Protein AF-A0A7S3SXB7-F1 (afdb_monomer)

Secondary structure (DSSP, 8-state):
-----------HHHHTT-TTT---TT-SSSPPPTT-----EEEEE-TTSTTEEEEEEET--HHHHHHHHHHHTT-TTEEEEEEE-S-TTS-EEEEEEEE-TTS-HHHHHHHT-

Solvent-accessible surface area (backbone atoms only — not comparable to full-atom values): 7058 Å² total; per-residue (Å²): 135,85,87,80,84,90,72,78,78,74,50,71,55,69,75,68,55,57,80,82,67,72,70,64,98,81,68,86,89,65,85,76,59,97,82,68,76,80,78,44,68,47,79,44,75,40,90,90,42,80,57,25,38,36,37,41,32,49,80,37,53,69,70,59,44,49,51,48,31,57,44,36,64,69,39,86,59,43,75,43,54,48,58,46,63,90,43,94,90,50,57,31,31,42,39,39,34,26,24,40,97,90,47,56,42,70,56,53,53,63,73,50,107

Mean predicted aligned error: 11.96 Å

Organism: NCBI:txid141414

Radius of gyration: 19.02 Å; Cα contacts (8 Å, |Δi|>4): 149; chains: 1; bounding box: 68×28×35 Å

Foldseek 3Di:
DDDDDPDPPDDVCVVLVVQPQLDDPPDDDDRDPPPDDRPQWDKDADPVDPLKIKIKGAQADPVVLVLLQVLLVVDPQWPDWHKDDPDPVGRIMIIMTHGDPVDHSVVSSVVSD

Sequence (113 aa):
AGQLQMYNKVDATEMFGLDHRARCTGCLFHPLPEDFQIHRVHVYHDEKAPDAVVYSIWLEDHTLGNMLRMELLRNKDVLFAGYKVPHPYNHMIELRVQTLPKSSPEEAVRLAI

InterPro domains:
  IPR008193 DNA-directed RNA polymerase Rpb11, 13-16kDa subunit, conserved site [PS01154] (57-88)
  IPR009025 DNA-directed RNA polymerase, RBP11-like dimerisation domain [PF13656] (54-112)
  IPR022905 DNA-directed RNA polymerase subunit Rpo11-like [MF_00261] (45-113)
  IPR036603 RNA polymerase, RBP11-like subunit [G3DSA:3.30.1360.10] (30-113)
  IPR036603 RNA polymerase, RBP11-like subunit [SSF55257] (39-112)
  IPR037685 RNA polymerase RBP11 [cd06926] (39-113)

pLDDT: mean 79.75, std 19.83, range [41.38, 97.69]

Structure (mmCIF, N/CA/C/O backbone):
data_AF-A0A7S3SXB7-F1
#
_entry.id   AF-A0A7S3SXB7-F1
#
loop_
_atom_site.group_PDB
_atom_site.id
_atom_site.type_symbol
_atom_site.label_atom_id
_atom_site.label_alt_id
_atom_site.label_comp_id
_atom_site.label_asym_id
_atom_site.label_entity_id
_atom_site.label_seq_id
_atom_site.pdbx_PDB_ins_code
_atom_site.Cartn_x
_atom_site.Cartn_y
_atom_site.Cartn_z
_atom_site.occupancy
_atom_site.B_iso_or_equiv
_atom_site.auth_seq_id
_atom_site.auth_comp_id
_atom_site.auth_asym_id
_atom_site.auth_atom_id
_atom_site.pdbx_PDB_model_num
ATOM 1 N N . ALA A 1 1 ? 57.326 -9.776 -11.158 1.00 41.38 1 ALA A N 1
ATOM 2 C CA . ALA A 1 1 ? 56.544 -9.058 -10.134 1.00 41.38 1 ALA A CA 1
ATOM 3 C C . ALA A 1 1 ? 55.140 -8.867 -10.691 1.00 41.38 1 ALA A C 1
ATOM 5 O O . ALA A 1 1 ? 54.978 -8.114 -11.640 1.00 41.38 1 ALA A O 1
ATOM 6 N N . GLY A 1 2 ? 54.178 -9.672 -10.232 1.00 47.75 2 GLY A N 1
ATOM 7 C CA . GLY A 1 2 ? 52.806 -9.647 -10.742 1.00 47.75 2 GLY A CA 1
ATOM 8 C C . GLY A 1 2 ? 52.069 -8.427 -10.206 1.00 47.75 2 GLY A C 1
ATOM 9 O O . GLY A 1 2 ? 51.959 -8.269 -8.992 1.00 47.75 2 GLY A O 1
ATOM 10 N N . GLN A 1 3 ? 51.597 -7.563 -11.099 1.00 52.06 3 GLN A N 1
ATOM 11 C CA . GLN A 1 3 ? 50.789 -6.414 -10.718 1.00 52.06 3 GLN A CA 1
ATOM 12 C C . GLN A 1 3 ? 49.347 -6.881 -10.534 1.00 52.06 3 GLN A C 1
ATOM 14 O O . GLN A 1 3 ? 48.578 -7.018 -11.482 1.00 52.06 3 GLN A O 1
ATOM 19 N N . LEU A 1 4 ? 49.024 -7.204 -9.285 1.00 56.94 4 LEU A N 1
ATOM 20 C CA . LEU A 1 4 ? 47.656 -7.362 -8.825 1.00 56.94 4 LEU A CA 1
ATOM 21 C C . LEU A 1 4 ? 46.998 -5.976 -8.764 1.00 56.94 4 LEU A C 1
ATOM 23 O O . LEU A 1 4 ? 47.646 -5.018 -8.347 1.00 56.94 4 LEU A O 1
ATOM 27 N N . GLN A 1 5 ? 45.695 -5.960 -9.065 1.00 51.25 5 GLN A N 1
ATOM 28 C CA . GLN A 1 5 ? 44.672 -4.942 -8.758 1.00 51.25 5 GLN A CA 1
ATOM 29 C C . GLN A 1 5 ? 44.125 -4.208 -9.996 1.00 51.25 5 GLN A C 1
ATOM 31 O O . GLN A 1 5 ? 44.442 -3.060 -10.272 1.00 51.25 5 GLN A O 1
ATOM 36 N N . MET A 1 6 ? 43.233 -4.907 -10.705 1.00 50.84 6 MET A N 1
ATOM 37 C CA . MET A 1 6 ? 42.217 -4.347 -11.611 1.00 50.84 6 MET A CA 1
ATOM 38 C C . MET A 1 6 ? 40.825 -4.817 -11.154 1.00 50.84 6 MET A C 1
ATOM 40 O O . MET A 1 6 ? 40.020 -5.298 -11.940 1.00 50.84 6 MET A O 1
ATOM 44 N N . TYR A 1 7 ? 40.555 -4.749 -9.852 1.00 50.09 7 TYR A N 1
ATOM 45 C CA . TYR A 1 7 ? 39.185 -4.779 -9.348 1.00 50.09 7 TYR A CA 1
ATOM 46 C C . TYR A 1 7 ? 38.961 -3.444 -8.657 1.00 50.09 7 TYR A C 1
ATOM 48 O O . TYR A 1 7 ? 39.165 -3.306 -7.451 1.00 50.09 7 TYR A O 1
ATOM 56 N N . ASN A 1 8 ? 38.573 -2.442 -9.447 1.00 59.88 8 ASN A N 1
ATOM 57 C CA . ASN A 1 8 ? 37.822 -1.335 -8.880 1.00 59.88 8 ASN A CA 1
ATOM 58 C C . ASN A 1 8 ? 36.623 -1.977 -8.187 1.00 59.88 8 ASN A C 1
ATOM 60 O O . ASN A 1 8 ? 35.869 -2.723 -8.814 1.00 59.88 8 ASN A O 1
ATOM 64 N N . LYS A 1 9 ? 36.509 -1.768 -6.873 1.00 51.75 9 LYS A N 1
ATOM 65 C CA . LYS A 1 9 ? 35.278 -2.062 -6.148 1.00 51.75 9 LYS A CA 1
ATOM 66 C C . LYS A 1 9 ? 34.178 -1.318 -6.891 1.00 51.75 9 LYS A C 1
ATOM 68 O O . LYS A 1 9 ? 34.133 -0.097 -6.820 1.00 51.75 9 LYS A O 1
ATOM 73 N N . VAL A 1 10 ? 33.366 -2.055 -7.636 1.00 55.94 10 VAL A N 1
ATOM 74 C CA . VAL A 1 10 ? 32.128 -1.527 -8.198 1.00 55.94 10 VAL A CA 1
ATOM 75 C C . VAL A 1 10 ? 31.334 -1.018 -7.006 1.00 55.94 10 VAL A C 1
ATOM 77 O O . VAL A 1 10 ? 31.117 -1.770 -6.048 1.00 55.94 10 VAL A O 1
ATOM 80 N N . ASP A 1 11 ? 31.004 0.270 -7.014 1.00 57.28 11 ASP A N 1
ATOM 81 C CA . ASP A 1 11 ? 30.140 0.835 -5.990 1.00 57.28 11 ASP A CA 1
ATOM 82 C C . ASP A 1 11 ? 28.818 0.058 -6.045 1.00 57.28 11 ASP A C 1
ATOM 84 O O . ASP A 1 11 ? 28.307 -0.238 -7.129 1.00 57.28 11 ASP A O 1
ATOM 88 N N . ALA A 1 12 ? 28.274 -0.329 -4.888 1.00 55.16 12 ALA A N 1
ATOM 89 C CA . ALA A 1 12 ? 27.004 -1.051 -4.838 1.00 55.16 12 ALA A CA 1
ATOM 90 C C . ALA A 1 12 ? 25.908 -0.280 -5.594 1.00 55.16 12 ALA A C 1
ATOM 92 O O . ALA A 1 12 ? 25.015 -0.883 -6.185 1.00 55.16 12 ALA A O 1
ATOM 93 N N . THR A 1 13 ? 26.027 1.046 -5.636 1.00 55.00 13 THR A N 1
ATOM 94 C CA . THR A 1 13 ? 25.152 1.940 -6.388 1.00 55.00 13 THR A CA 1
ATOM 95 C C . THR A 1 13 ? 25.176 1.630 -7.892 1.00 55.00 13 THR A C 1
ATOM 97 O O . THR A 1 13 ? 24.111 1.360 -8.451 1.00 55.00 13 THR A O 1
ATOM 100 N N . GLU A 1 14 ? 26.368 1.523 -8.499 1.00 57.69 14 GLU A N 1
ATOM 101 C CA . GLU A 1 14 ? 26.559 1.145 -9.914 1.00 57.69 14 GLU A CA 1
ATOM 102 C C . GLU A 1 14 ? 26.127 -0.305 -10.185 1.00 57.69 14 GLU A C 1
ATOM 104 O O . GLU A 1 14 ? 25.569 -0.618 -11.239 1.00 57.69 14 GLU A O 1
ATOM 109 N N . MET A 1 15 ? 26.352 -1.204 -9.219 1.00 55.53 15 MET A N 1
ATOM 110 C CA . MET A 1 15 ? 26.037 -2.631 -9.345 1.00 55.53 15 MET A CA 1
ATOM 111 C C . MET A 1 15 ? 24.528 -2.903 -9.469 1.00 55.53 15 MET A C 1
ATOM 113 O O . MET A 1 15 ? 24.131 -3.867 -10.126 1.00 55.53 15 MET A O 1
ATOM 117 N N . PHE A 1 16 ? 23.687 -2.054 -8.872 1.00 58.59 16 PHE A N 1
ATOM 118 C CA . PHE A 1 16 ? 22.226 -2.163 -8.942 1.00 58.59 16 PHE A CA 1
ATOM 119 C C . PHE A 1 16 ? 21.587 -1.206 -9.966 1.00 58.59 16 PHE A C 1
ATOM 121 O O . PHE A 1 16 ? 20.360 -1.183 -10.090 1.00 58.59 16 PHE A O 1
ATOM 128 N N . GLY A 1 17 ? 22.383 -0.431 -10.715 1.00 53.38 17 GLY A N 1
ATOM 129 C CA . GLY A 1 17 ? 21.889 0.512 -11.726 1.00 53.38 17 GLY A CA 1
ATOM 130 C C . GLY A 1 17 ? 20.936 1.574 -11.163 1.00 53.38 17 GLY A C 1
ATOM 131 O O . GLY A 1 17 ? 19.963 1.966 -11.822 1.00 53.38 17 GLY A O 1
ATOM 132 N N . LEU A 1 18 ? 21.172 1.996 -9.917 1.00 56.59 18 LEU A N 1
ATOM 133 C CA . LEU A 1 18 ? 20.306 2.925 -9.176 1.00 56.59 18 LEU A CA 1
ATOM 134 C C . LEU A 1 18 ? 20.512 4.388 -9.608 1.00 56.59 18 LEU A C 1
ATOM 136 O O . LEU A 1 18 ? 19.657 5.241 -9.379 1.00 56.59 18 LEU A O 1
ATOM 140 N N . ASP A 1 19 ? 21.627 4.652 -10.271 1.00 52.66 19 ASP A N 1
ATOM 141 C CA . ASP A 1 19 ? 22.212 5.952 -10.595 1.00 52.66 19 ASP A CA 1
ATOM 142 C C . ASP A 1 19 ? 21.681 6.560 -11.909 1.00 52.66 19 ASP A C 1
ATOM 144 O O . ASP A 1 19 ? 21.697 7.776 -12.077 1.00 52.66 19 ASP A O 1
ATOM 148 N N . HIS A 1 20 ? 21.103 5.757 -12.810 1.00 51.38 20 HIS A N 1
ATOM 149 C CA . HIS A 1 20 ? 20.584 6.238 -14.105 1.00 51.38 20 HIS A CA 1
ATOM 150 C C . HIS A 1 20 ? 19.058 6.109 -14.277 1.00 51.38 20 HIS A C 1
ATOM 152 O O . HIS A 1 20 ? 18.492 6.624 -15.247 1.00 51.38 20 HIS A O 1
ATOM 158 N N . ARG A 1 21 ? 18.356 5.460 -13.336 1.00 49.00 21 ARG A N 1
ATOM 159 C CA . ARG A 1 21 ? 16.887 5.292 -13.379 1.00 49.00 21 ARG A CA 1
ATOM 160 C C . ARG A 1 21 ? 16.113 6.196 -12.425 1.00 49.00 21 ARG A C 1
ATOM 162 O O . ARG A 1 21 ? 14.936 6.448 -12.685 1.00 49.00 21 ARG A O 1
ATOM 169 N N . ALA A 1 22 ? 16.750 6.735 -11.387 1.00 50.84 22 ALA A N 1
ATOM 170 C CA . ALA A 1 22 ? 16.159 7.747 -10.515 1.00 50.84 22 ALA A CA 1
ATOM 171 C C . ALA A 1 22 ? 16.145 9.119 -11.211 1.00 50.84 22 ALA A C 1
ATOM 173 O O . ALA A 1 22 ? 16.900 10.031 -10.882 1.00 50.84 22 ALA A O 1
ATOM 174 N N . ARG A 1 23 ? 15.314 9.258 -12.246 1.00 49.41 23 ARG A N 1
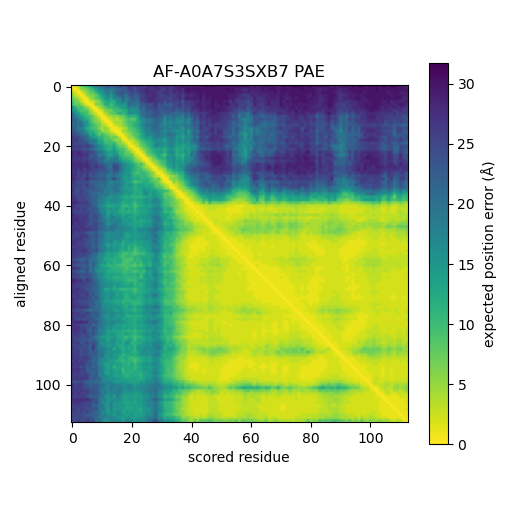ATOM 175 C CA . ARG A 1 23 ? 15.167 10.523 -12.970 1.00 49.41 23 ARG A CA 1
ATOM 176 C C . ARG A 1 23 ? 14.363 11.499 -12.121 1.00 49.41 23 ARG A C 1
ATOM 178 O O . ARG A 1 23 ? 13.163 11.324 -11.938 1.00 49.41 23 ARG A O 1
ATOM 185 N N . CYS A 1 24 ? 15.023 12.555 -11.661 1.00 43.91 24 CYS A N 1
ATOM 186 C CA . CYS A 1 24 ? 14.345 13.766 -11.224 1.00 43.91 24 CYS A CA 1
ATOM 187 C C . CYS A 1 24 ? 13.572 14.345 -12.425 1.00 43.91 24 CYS A C 1
ATOM 189 O O . CYS A 1 24 ? 14.122 14.433 -13.527 1.00 43.91 24 CYS A O 1
ATOM 191 N N . THR A 1 25 ? 12.303 14.713 -12.250 1.00 49.00 25 THR A N 1
ATOM 192 C CA . THR A 1 25 ? 11.422 15.283 -13.290 1.00 49.00 25 THR A CA 1
ATOM 193 C C . THR A 1 25 ? 11.846 16.702 -13.705 1.00 49.00 25 THR A C 1
ATOM 195 O O . THR A 1 25 ? 11.077 17.648 -13.565 1.00 49.00 25 THR A O 1
ATOM 198 N N . GLY A 1 26 ? 13.071 16.874 -14.215 1.00 50.41 26 GLY A N 1
ATOM 199 C CA . GLY A 1 26 ? 13.551 18.182 -14.675 1.00 50.41 26 GLY A CA 1
ATOM 200 C C . GLY A 1 26 ? 14.947 18.259 -15.300 1.00 50.41 26 GLY A C 1
ATOM 201 O O . GLY A 1 26 ? 15.210 19.218 -16.016 1.00 50.41 26 GLY A O 1
ATOM 202 N N . CYS A 1 27 ? 15.837 17.282 -15.102 1.00 43.84 27 CYS A N 1
ATOM 203 C CA . CYS A 1 27 ? 17.240 17.425 -15.518 1.00 43.84 27 CYS A CA 1
ATOM 204 C C . CYS A 1 27 ? 17.635 16.356 -16.541 1.00 43.84 27 CYS A C 1
ATOM 206 O O . CYS A 1 27 ? 18.113 15.278 -16.200 1.00 43.84 27 CYS A O 1
ATOM 208 N N . LEU A 1 28 ? 17.428 16.665 -17.819 1.00 44.38 28 LEU A N 1
ATOM 209 C CA . LEU A 1 28 ? 18.077 15.968 -18.926 1.00 44.38 28 LEU A CA 1
ATOM 210 C C . LEU A 1 28 ? 19.431 16.675 -19.128 1.00 44.38 28 LEU A C 1
ATOM 212 O O . LEU A 1 28 ? 19.419 17.878 -19.353 1.00 44.38 28 LEU A O 1
ATOM 216 N N . PHE A 1 29 ? 20.563 15.966 -19.059 1.00 43.12 29 PHE A N 1
ATOM 217 C CA . PHE A 1 29 ? 21.926 16.431 -19.424 1.00 43.12 29 PHE A CA 1
ATOM 218 C C . PHE A 1 29 ? 22.901 16.999 -18.368 1.00 43.12 29 PHE A C 1
ATOM 220 O O . PHE A 1 29 ? 23.912 17.567 -18.767 1.00 43.12 29 PHE A O 1
ATOM 227 N N . HIS A 1 30 ? 22.736 16.777 -17.060 1.00 42.41 30 HIS A N 1
ATOM 228 C CA . HIS A 1 30 ? 23.862 16.959 -16.119 1.00 42.41 30 HIS A CA 1
ATOM 229 C C . HIS A 1 30 ? 23.977 15.780 -15.143 1.00 42.41 30 HIS A C 1
ATOM 231 O O . HIS A 1 30 ? 22.935 15.272 -14.717 1.00 42.41 30 HIS A O 1
ATOM 237 N N . PRO A 1 31 ? 25.203 15.326 -14.796 1.00 53.41 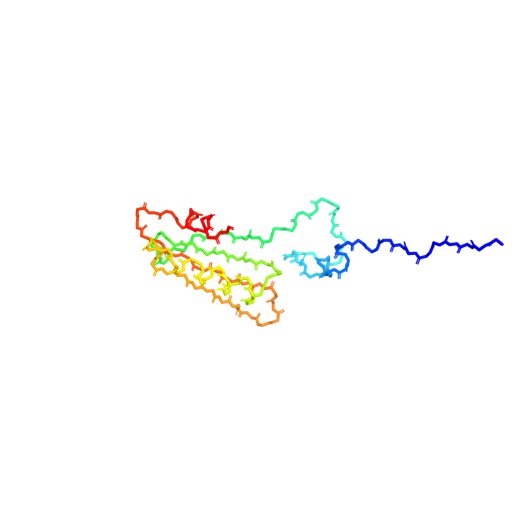31 PRO A N 1
ATOM 238 C CA . PRO A 1 31 ? 25.393 14.410 -13.677 1.00 53.41 31 PRO A CA 1
ATOM 239 C C . PRO A 1 31 ? 24.793 15.055 -12.425 1.00 53.41 31 PRO A C 1
ATOM 24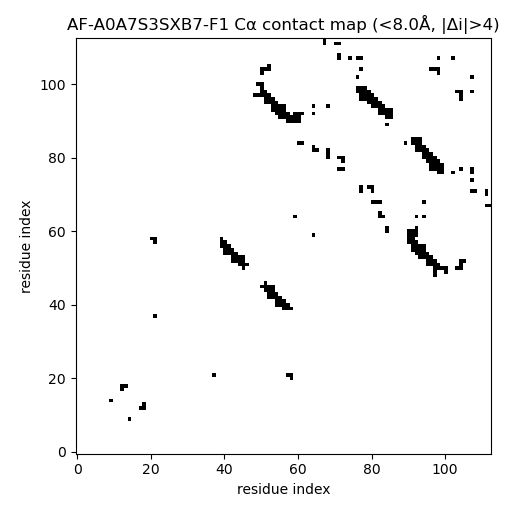1 O O . PRO A 1 31 ? 24.972 16.252 -12.190 1.00 53.41 31 PRO A O 1
ATOM 244 N N . LEU A 1 32 ? 23.998 14.278 -11.688 1.00 53.53 32 LEU A N 1
ATOM 245 C CA . LEU A 1 32 ? 23.321 14.745 -10.483 1.00 53.53 32 LEU A CA 1
ATOM 246 C C . LEU A 1 32 ? 24.381 15.301 -9.509 1.00 53.53 32 LEU A C 1
ATOM 248 O O . LEU A 1 32 ? 25.420 14.661 -9.349 1.00 53.53 32 LEU A O 1
ATOM 252 N N . PRO A 1 33 ? 24.170 16.485 -8.899 1.00 60.88 33 PRO A N 1
ATOM 253 C CA . PRO A 1 33 ? 25.100 17.020 -7.905 1.00 60.88 33 PRO A CA 1
ATOM 254 C C . PRO A 1 33 ? 25.308 15.997 -6.779 1.00 60.88 33 PRO A C 1
ATOM 256 O O . PRO A 1 33 ? 24.372 15.274 -6.443 1.00 60.88 33 PRO A O 1
ATOM 259 N N . GLU A 1 34 ? 26.514 15.938 -6.203 1.00 59.06 34 GLU A N 1
ATOM 260 C CA . GLU A 1 34 ? 26.924 14.911 -5.221 1.00 59.06 34 GLU A CA 1
ATOM 261 C C . GLU A 1 34 ? 25.989 14.814 -3.993 1.00 59.06 34 GLU A C 1
ATOM 263 O O . GLU A 1 34 ? 25.903 13.764 -3.365 1.00 59.06 34 GLU A O 1
ATOM 268 N N . ASP A 1 35 ? 25.202 15.861 -3.722 1.00 59.00 35 ASP A N 1
ATOM 269 C CA . ASP A 1 35 ? 24.225 15.933 -2.628 1.00 59.00 35 ASP A CA 1
ATOM 270 C C . ASP A 1 35 ? 22.769 15.622 -3.043 1.00 59.00 35 ASP A C 1
ATOM 272 O O . ASP A 1 35 ? 21.825 15.887 -2.290 1.00 59.00 35 ASP A O 1
ATOM 276 N N . PHE A 1 36 ? 22.527 15.094 -4.248 1.00 59.12 36 PHE A N 1
ATOM 277 C CA . PHE A 1 36 ? 21.169 14.806 -4.713 1.00 59.12 36 PHE A CA 1
ATOM 278 C C . PHE A 1 36 ? 20.555 13.607 -3.968 1.00 59.12 36 PHE A C 1
ATOM 280 O O . PHE A 1 36 ? 20.812 12.443 -4.283 1.00 59.12 36 PHE A O 1
ATOM 287 N N . GLN A 1 37 ? 19.685 13.884 -2.994 1.00 57.50 37 GLN A N 1
ATOM 288 C CA . GLN A 1 37 ? 18.893 12.851 -2.325 1.00 57.50 37 GLN A CA 1
ATOM 289 C C . GLN A 1 37 ? 17.744 12.376 -3.220 1.00 57.50 37 GLN A C 1
ATOM 291 O O . GLN A 1 37 ? 16.796 13.104 -3.516 1.00 57.50 37 GLN A O 1
ATOM 296 N N . ILE A 1 38 ? 17.799 11.105 -3.616 1.00 63.44 38 ILE A N 1
ATOM 297 C CA . ILE A 1 38 ? 16.687 10.433 -4.287 1.00 63.44 38 ILE A CA 1
ATOM 298 C C . ILE A 1 38 ? 15.577 10.202 -3.254 1.00 63.44 38 ILE A C 1
ATOM 300 O O . ILE A 1 38 ? 15.668 9.303 -2.415 1.00 63.44 38 ILE A O 1
ATOM 304 N N . HIS A 1 39 ? 14.501 10.988 -3.328 1.00 67.19 39 HIS A N 1
ATOM 305 C CA . HIS A 1 39 ? 13.291 10.741 -2.545 1.00 67.19 39 HIS A CA 1
ATOM 306 C C . HIS A 1 39 ? 12.576 9.497 -3.084 1.00 67.19 39 HIS A C 1
ATOM 308 O O . HIS A 1 39 ? 11.814 9.560 -4.045 1.00 67.19 39 HIS A O 1
ATOM 314 N N . ARG A 1 40 ? 12.846 8.339 -2.473 1.00 83.50 40 ARG A N 1
ATOM 315 C CA . ARG A 1 40 ? 12.239 7.063 -2.885 1.00 83.50 40 ARG A CA 1
ATOM 316 C C . ARG A 1 40 ? 10.755 6.965 -2.555 1.00 83.50 40 ARG A C 1
ATOM 318 O O . ARG A 1 40 ? 10.054 6.212 -3.213 1.00 83.50 40 ARG A O 1
ATOM 325 N N . VAL A 1 41 ? 10.277 7.702 -1.555 1.00 90.75 41 VAL A N 1
ATOM 326 C CA . VAL A 1 41 ? 8.884 7.648 -1.103 1.00 90.75 41 VAL A CA 1
ATOM 327 C C . VAL A 1 41 ? 8.296 9.050 -1.108 1.00 90.75 41 VAL A C 1
ATOM 329 O O . VAL A 1 41 ? 8.842 9.958 -0.483 1.00 90.75 41 VAL A O 1
ATOM 332 N N . HIS A 1 42 ? 7.159 9.204 -1.777 1.00 92.19 42 HIS A N 1
ATOM 333 C CA . HIS A 1 42 ? 6.305 10.380 -1.669 1.00 92.19 42 HIS A CA 1
ATOM 334 C C . HIS A 1 42 ? 4.968 9.982 -1.060 1.00 92.19 42 HIS A C 1
ATOM 336 O O . HIS A 1 42 ? 4.428 8.925 -1.380 1.00 92.19 42 HIS A O 1
ATOM 342 N N . VAL A 1 43 ? 4.439 10.834 -0.189 1.00 93.75 43 VAL A N 1
ATOM 343 C CA . VAL A 1 43 ? 3.221 10.565 0.576 1.00 93.75 43 VAL A CA 1
ATOM 344 C C . VAL A 1 43 ? 2.209 11.661 0.290 1.00 93.75 43 VAL A C 1
ATOM 346 O O . VAL A 1 43 ? 2.556 12.843 0.305 1.00 93.75 43 VAL A O 1
ATOM 349 N N . TYR A 1 44 ? 0.966 11.267 0.035 1.00 93.50 44 TYR A N 1
ATOM 350 C CA . TYR A 1 44 ? -0.139 12.180 -0.237 1.00 93.50 44 TYR A CA 1
ATOM 351 C C . TYR A 1 44 ? -1.390 11.703 0.497 1.00 93.50 44 TYR A C 1
ATOM 353 O O . TYR A 1 44 ? -1.669 10.504 0.539 1.00 93.50 44 TYR A O 1
ATOM 361 N N . HIS A 1 45 ? -2.171 12.632 1.038 1.00 93.38 45 HIS A N 1
ATOM 362 C CA . HIS A 1 45 ? -3.488 12.315 1.585 1.00 93.38 45 HIS A CA 1
ATOM 363 C C . HIS A 1 45 ? -4.512 12.181 0.454 1.00 93.38 45 HIS A C 1
ATOM 365 O O . HIS A 1 45 ? -4.516 12.974 -0.488 1.00 93.38 45 HIS A O 1
ATOM 371 N N . ASP A 1 46 ? -5.374 11.170 0.540 1.00 91.44 46 ASP A N 1
ATOM 372 C CA . ASP A 1 46 ? -6.452 10.967 -0.427 1.00 91.44 46 ASP A CA 1
ATOM 373 C C . ASP A 1 46 ? -7.659 11.829 -0.035 1.00 91.44 46 ASP A C 1
ATOM 375 O O . ASP A 1 46 ? -8.354 11.542 0.930 1.00 91.44 46 ASP A O 1
ATOM 379 N N . GLU A 1 47 ? -7.941 12.884 -0.797 1.00 92.50 47 GLU A N 1
ATOM 380 C CA . GLU A 1 47 ? -9.085 13.773 -0.538 1.00 92.50 47 GLU A CA 1
ATOM 381 C C . GLU A 1 47 ? -10.444 13.074 -0.716 1.00 92.50 47 GLU A C 1
ATOM 383 O O . GLU A 1 47 ? -11.468 13.558 -0.233 1.00 92.50 47 GLU A O 1
ATOM 388 N N . LYS A 1 48 ? -10.483 11.931 -1.417 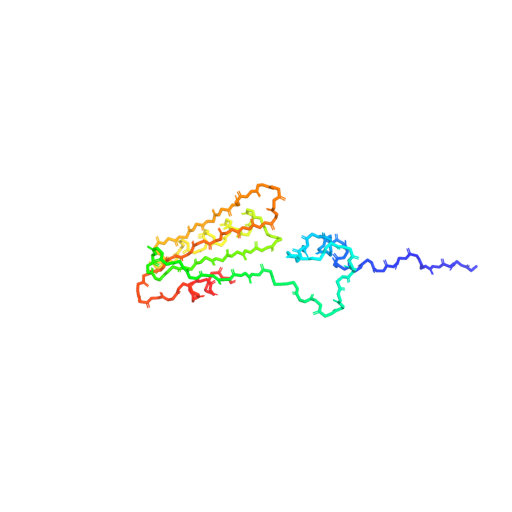1.00 90.62 48 LYS A N 1
ATOM 389 C CA . LYS A 1 48 ? -11.733 11.217 -1.717 1.00 90.62 48 LYS A CA 1
ATOM 390 C C . LYS A 1 48 ? -12.218 10.360 -0.555 1.00 90.62 48 LYS A C 1
ATOM 392 O O . LYS A 1 48 ? -13.381 9.957 -0.555 1.00 90.62 48 LYS A O 1
ATOM 397 N N . ALA A 1 49 ? -11.339 10.026 0.384 1.00 89.75 49 ALA A N 1
ATOM 398 C CA . ALA A 1 49 ? -11.645 9.123 1.480 1.00 89.75 49 ALA A CA 1
ATOM 399 C C . ALA A 1 49 ? -11.020 9.632 2.787 1.00 89.75 49 ALA A C 1
ATOM 401 O O . ALA A 1 49 ? -9.833 9.944 2.806 1.00 89.75 49 ALA A O 1
ATOM 402 N N . PRO A 1 50 ? -11.783 9.691 3.893 1.00 91.38 50 PRO A N 1
ATOM 403 C CA . PRO A 1 50 ? -11.212 10.041 5.186 1.00 91.38 50 PRO A CA 1
ATOM 404 C C . PRO A 1 50 ? -10.206 8.973 5.623 1.00 91.38 50 PRO A C 1
ATOM 406 O O . PRO A 1 50 ? -10.373 7.790 5.302 1.00 91.38 50 PRO A O 1
ATOM 409 N N . ASP A 1 51 ? -9.179 9.414 6.351 1.00 93.06 51 ASP A N 1
ATOM 410 C CA . ASP A 1 51 ? -8.131 8.562 6.923 1.00 93.06 51 ASP A CA 1
ATOM 411 C C . ASP A 1 51 ? -7.484 7.634 5.882 1.00 93.06 51 ASP A C 1
ATOM 413 O O . ASP A 1 51 ? -7.217 6.457 6.131 1.00 93.06 51 ASP A O 1
ATOM 417 N N . ALA A 1 52 ? -7.258 8.167 4.677 1.00 95.25 52 ALA A N 1
ATOM 418 C CA . ALA A 1 52 ? -6.622 7.465 3.575 1.00 95.25 52 ALA A CA 1
ATOM 419 C C . ALA A 1 52 ? -5.357 8.191 3.098 1.00 95.25 52 ALA A C 1
ATOM 421 O O . ALA A 1 52 ? -5.321 9.415 2.943 1.00 95.25 52 ALA A O 1
ATOM 422 N N . VAL A 1 53 ? -4.308 7.408 2.851 1.00 96.50 53 VAL A N 1
ATOM 423 C CA . VAL A 1 53 ? -2.990 7.879 2.415 1.00 96.50 53 VAL A CA 1
ATOM 424 C C . VAL A 1 53 ? -2.521 7.048 1.225 1.00 96.50 53 VAL A C 1
ATOM 426 O O . VAL A 1 53 ? -2.741 5.834 1.158 1.00 96.50 53 VAL A O 1
ATOM 429 N N . VAL A 1 54 ? -1.870 7.713 0.274 1.00 96.25 54 VAL A N 1
ATOM 430 C CA . VAL A 1 54 ? -1.234 7.105 -0.894 1.00 96.25 54 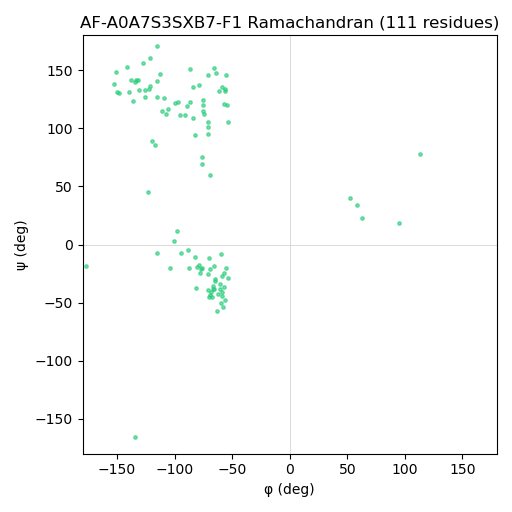VAL A CA 1
ATOM 431 C C . VAL A 1 54 ? 0.273 7.324 -0.815 1.00 96.25 54 VAL A C 1
ATOM 433 O O . VAL A 1 54 ? 0.742 8.453 -0.695 1.00 96.25 54 VAL A O 1
ATOM 436 N N . TYR A 1 55 ? 1.023 6.233 -0.919 1.00 95.50 55 TYR A N 1
ATOM 437 C CA . TYR A 1 55 ? 2.476 6.202 -0.977 1.00 95.50 55 TYR A CA 1
ATOM 438 C C . TYR A 1 55 ? 2.911 5.891 -2.410 1.00 95.50 55 TYR A C 1
ATOM 440 O O . TYR A 1 55 ? 2.645 4.796 -2.910 1.00 95.50 55 TYR A O 1
ATOM 448 N N . SER A 1 56 ? 3.601 6.827 -3.058 1.00 94.50 56 SER A N 1
ATOM 449 C CA . SER A 1 56 ? 4.327 6.568 -4.305 1.00 94.50 56 SER A CA 1
ATOM 450 C C . SER A 1 56 ? 5.753 6.166 -3.969 1.00 94.50 56 SER A C 1
ATOM 452 O O . SER A 1 56 ? 6.532 6.987 -3.481 1.00 94.50 56 SER A O 1
ATOM 454 N N . ILE A 1 57 ? 6.082 4.900 -4.216 1.00 93.50 57 ILE A N 1
ATOM 455 C CA . ILE A 1 57 ? 7.379 4.311 -3.892 1.00 93.50 57 ILE A CA 1
ATOM 456 C C . ILE A 1 57 ? 8.115 4.016 -5.199 1.00 93.50 57 ILE A C 1
ATOM 458 O O . ILE A 1 57 ? 7.670 3.203 -6.010 1.00 93.50 57 ILE A O 1
ATOM 462 N N . TRP A 1 58 ? 9.226 4.710 -5.411 1.00 91.31 58 TRP A N 1
ATOM 463 C CA . TRP A 1 58 ? 10.079 4.604 -6.588 1.00 91.31 58 TRP A CA 1
ATOM 464 C C . TRP A 1 58 ? 11.115 3.497 -6.449 1.00 91.31 58 TRP A C 1
ATOM 466 O O . TRP A 1 58 ? 11.619 3.236 -5.361 1.00 91.31 58 TRP A O 1
ATOM 476 N N . LEU A 1 59 ? 11.498 2.940 -7.600 1.00 90.06 59 LEU A N 1
ATOM 477 C CA . LEU A 1 59 ? 12.461 1.847 -7.752 1.00 90.06 59 LEU A CA 1
ATOM 478 C C . LEU A 1 59 ? 12.026 0.539 -7.082 1.00 90.06 59 LEU A C 1
ATOM 480 O O . LEU A 1 59 ? 12.855 -0.322 -6.821 1.00 90.06 59 LEU A O 1
ATOM 484 N N . GLU A 1 60 ? 10.724 0.379 -6.867 1.00 92.50 60 GLU A N 1
ATOM 485 C CA . GLU A 1 60 ? 10.124 -0.812 -6.278 1.00 92.50 60 GLU A CA 1
ATOM 486 C C . GLU A 1 60 ? 9.099 -1.422 -7.236 1.00 92.50 60 GLU A C 1
ATOM 488 O O . GLU A 1 60 ? 8.616 -0.771 -8.171 1.00 92.50 60 GLU A O 1
ATOM 493 N N . ASP A 1 61 ? 8.780 -2.694 -7.011 1.00 93.44 61 ASP A N 1
ATOM 494 C CA . ASP A 1 61 ? 7.910 -3.482 -7.875 1.00 93.44 61 ASP A CA 1
ATOM 495 C C . ASP A 1 61 ? 6.855 -4.284 -7.087 1.00 93.44 61 ASP A C 1
ATOM 497 O O . ASP A 1 61 ? 6.574 -4.041 -5.907 1.00 93.44 61 ASP A O 1
ATOM 501 N N . HIS A 1 62 ? 6.223 -5.244 -7.766 1.00 95.69 62 HIS A N 1
ATOM 502 C CA . HIS A 1 62 ? 5.203 -6.115 -7.186 1.00 95.69 62 HIS A CA 1
ATOM 503 C C . HIS A 1 62 ? 5.680 -6.895 -5.958 1.00 95.69 62 HIS A C 1
ATOM 505 O O . HIS A 1 62 ? 4.843 -7.277 -5.140 1.00 95.69 62 HIS A O 1
ATOM 511 N N . THR A 1 63 ? 6.984 -7.128 -5.809 1.00 95.44 63 THR A N 1
ATOM 512 C CA . THR A 1 63 ? 7.556 -7.870 -4.684 1.00 95.44 63 THR A CA 1
ATOM 513 C C . THR A 1 63 ? 7.286 -7.133 -3.377 1.00 95.44 63 THR A C 1
ATOM 515 O O . THR A 1 63 ? 6.607 -7.670 -2.497 1.00 95.44 63 THR A O 1
ATOM 518 N N . LEU A 1 64 ? 7.728 -5.874 -3.279 1.00 94.88 64 LEU A N 1
ATOM 519 C CA . LEU A 1 64 ? 7.488 -5.039 -2.102 1.00 94.88 64 LEU A CA 1
ATOM 520 C C . LEU A 1 64 ? 6.001 -4.695 -1.964 1.00 94.88 64 LEU A C 1
ATOM 522 O O . LEU A 1 64 ? 5.428 -4.830 -0.882 1.00 94.88 64 LEU A O 1
ATOM 526 N N . GLY A 1 65 ? 5.354 -4.299 -3.065 1.00 95.75 6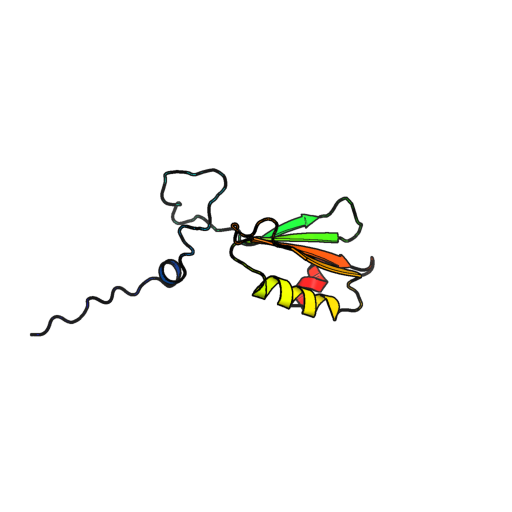5 GLY A N 1
ATOM 527 C CA . GLY A 1 65 ? 3.948 -3.891 -3.041 1.00 95.75 65 GLY A CA 1
ATOM 528 C C . GLY A 1 65 ? 3.018 -4.996 -2.536 1.00 95.75 65 GLY A C 1
ATOM 529 O O . GLY A 1 65 ? 2.152 -4.750 -1.692 1.00 95.75 65 GLY A O 1
ATOM 530 N N . ASN A 1 66 ? 3.218 -6.235 -2.998 1.00 96.69 66 ASN A N 1
ATOM 531 C CA . ASN A 1 66 ? 2.417 -7.365 -2.542 1.00 96.69 66 ASN A CA 1
ATOM 532 C C . ASN A 1 66 ? 2.734 -7.750 -1.095 1.00 96.69 66 ASN A C 1
ATOM 534 O O . ASN A 1 66 ? 1.805 -8.056 -0.351 1.00 96.69 66 ASN A O 1
ATOM 538 N N . MET A 1 67 ? 4.006 -7.713 -0.687 1.00 97.06 67 MET A N 1
ATOM 539 C CA . MET A 1 67 ? 4.402 -8.003 0.693 1.00 97.06 67 MET A CA 1
ATOM 540 C C . MET A 1 67 ? 3.707 -7.055 1.679 1.00 97.06 67 MET A C 1
ATOM 542 O O . MET A 1 67 ? 2.995 -7.518 2.569 1.00 97.06 67 MET A O 1
ATOM 546 N N . LEU A 1 68 ? 3.822 -5.742 1.457 1.00 96.94 68 LEU A N 1
ATOM 547 C CA . LEU A 1 68 ? 3.198 -4.724 2.307 1.00 96.94 68 LEU A CA 1
ATOM 548 C C . LEU A 1 68 ? 1.675 -4.831 2.305 1.00 96.94 68 LEU A C 1
ATOM 550 O O . LEU A 1 68 ? 1.049 -4.756 3.358 1.00 96.94 68 LEU A O 1
ATOM 554 N N . ARG A 1 69 ? 1.061 -5.059 1.135 1.00 97.19 69 ARG A N 1
ATOM 555 C CA . ARG A 1 69 ? -0.388 -5.280 1.044 1.00 97.19 69 ARG A CA 1
ATOM 556 C C . ARG A 1 69 ? -0.826 -6.443 1.930 1.00 97.19 69 ARG A C 1
ATOM 558 O O . ARG A 1 69 ? -1.823 -6.322 2.635 1.00 97.19 69 ARG A O 1
ATOM 565 N N . MET A 1 70 ? -0.128 -7.573 1.857 1.00 97.12 70 MET A N 1
ATOM 566 C CA . MET A 1 70 ? -0.497 -8.758 2.629 1.00 97.12 70 MET A CA 1
ATOM 567 C C . MET A 1 70 ? -0.338 -8.529 4.130 1.00 97.12 70 MET A C 1
ATOM 569 O O . MET A 1 70 ? -1.192 -8.992 4.881 1.00 97.12 70 MET A O 1
ATOM 573 N N . GLU A 1 71 ? 0.702 -7.810 4.556 1.00 97.56 71 GLU A N 1
ATOM 574 C CA . GLU A 1 71 ? 0.912 -7.504 5.973 1.00 97.56 71 GLU A CA 1
ATOM 575 C C . GLU A 1 71 ? -0.123 -6.504 6.503 1.00 97.56 71 GLU A C 1
ATOM 577 O O . GLU A 1 71 ? -0.763 -6.752 7.522 1.00 97.56 71 GLU A O 1
ATOM 582 N N . LEU A 1 72 ? -0.403 -5.435 5.756 1.00 97.06 72 LEU A N 1
ATOM 583 C CA . LEU A 1 72 ? -1.412 -4.441 6.129 1.00 97.06 72 LEU A CA 1
ATOM 584 C C . LEU A 1 72 ? -2.816 -5.040 6.254 1.00 97.06 72 LEU A C 1
ATOM 586 O O . LEU A 1 72 ? -3.551 -4.686 7.169 1.00 97.06 72 LEU A O 1
ATOM 590 N N . LEU A 1 73 ? -3.186 -5.979 5.377 1.00 96.50 73 LEU A N 1
ATOM 591 C CA . LEU A 1 73 ? -4.486 -6.658 5.445 1.00 96.50 73 LEU A CA 1
ATOM 592 C C . LEU A 1 73 ? -4.618 -7.621 6.639 1.00 96.50 73 LEU A C 1
ATOM 594 O O . LEU A 1 73 ? -5.725 -8.083 6.915 1.00 96.50 73 LEU A O 1
ATOM 598 N N . ARG A 1 74 ? -3.529 -7.941 7.355 1.00 96.06 74 ARG A N 1
ATOM 599 C CA . ARG A 1 74 ? -3.605 -8.687 8.625 1.00 96.06 74 ARG A CA 1
ATOM 600 C C . ARG A 1 74 ? -4.042 -7.796 9.785 1.00 96.06 74 ARG A C 1
ATOM 602 O O . ARG A 1 74 ? -4.584 -8.309 10.766 1.00 96.06 74 ARG A O 1
ATOM 609 N N . ASN A 1 75 ? -3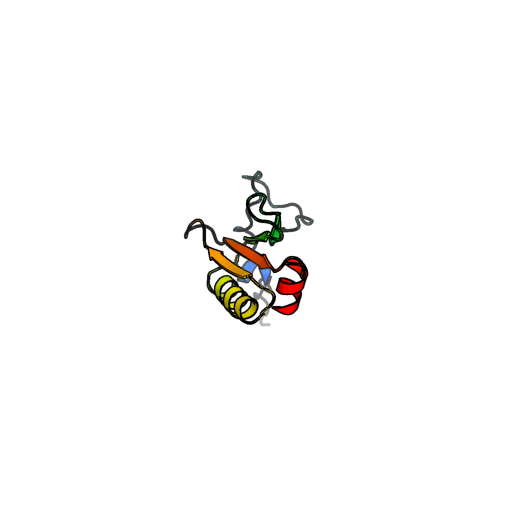.816 -6.486 9.687 1.00 94.75 75 ASN A N 1
ATOM 610 C CA . ASN A 1 75 ? -4.221 -5.533 10.706 1.00 94.75 75 ASN A CA 1
ATOM 611 C C . ASN A 1 75 ? -5.740 -5.285 10.633 1.00 94.75 75 ASN A C 1
ATOM 613 O O . ASN A 1 75 ? -6.268 -4.887 9.600 1.00 94.75 75 ASN A O 1
ATOM 617 N N . LYS A 1 76 ? -6.446 -5.499 11.751 1.00 94.88 76 LYS A N 1
ATOM 618 C CA . LYS A 1 76 ? -7.905 -5.305 11.850 1.00 94.88 76 LYS A CA 1
ATOM 619 C C . LYS A 1 76 ? -8.324 -3.837 11.773 1.00 94.88 76 LYS A C 1
ATOM 621 O O . LYS A 1 76 ? -9.480 -3.562 11.463 1.00 94.88 76 LYS A O 1
ATOM 626 N N . ASP A 1 77 ? -7.400 -2.924 12.058 1.00 95.06 77 ASP A N 1
ATOM 627 C CA . ASP A 1 77 ? -7.641 -1.484 12.029 1.00 95.06 77 ASP A CA 1
ATOM 628 C C . ASP A 1 77 ? -7.543 -0.901 10.604 1.00 95.06 77 ASP A C 1
ATOM 630 O O . ASP A 1 77 ? -7.948 0.236 10.349 1.00 95.06 77 ASP A O 1
ATOM 634 N N . VAL A 1 78 ? -7.052 -1.697 9.645 1.00 96.44 78 VAL A N 1
ATOM 635 C CA . VAL A 1 78 ? -6.964 -1.344 8.225 1.00 96.44 78 VAL A CA 1
ATOM 636 C C . VAL A 1 78 ? -8.253 -1.755 7.515 1.00 96.44 78 VAL A C 1
ATOM 638 O O . VAL A 1 78 ? -8.604 -2.930 7.444 1.00 96.44 78 VAL A O 1
ATOM 641 N N . LEU A 1 79 ? -8.951 -0.776 6.937 1.00 95.81 79 LEU A N 1
ATOM 642 C CA . LEU A 1 79 ? -10.156 -1.003 6.133 1.00 95.81 79 LEU A CA 1
ATOM 643 C C . LEU A 1 79 ? -9.814 -1.405 4.702 1.00 95.81 79 LEU A C 1
ATOM 645 O O . LEU A 1 79 ? -10.502 -2.221 4.089 1.00 95.81 79 LEU A O 1
ATOM 649 N N . PHE A 1 80 ? -8.761 -0.804 4.154 1.00 96.00 80 PHE A N 1
ATOM 650 C CA . PHE A 1 80 ? -8.334 -1.051 2.789 1.00 96.00 80 PHE A CA 1
ATOM 651 C C . PHE A 1 80 ? -6.821 -0.920 2.676 1.00 96.00 80 PHE A C 1
ATOM 653 O O . PHE A 1 80 ? -6.240 0.086 3.073 1.00 96.00 80 PHE A O 1
ATOM 660 N N . ALA A 1 81 ? -6.196 -1.917 2.061 1.00 97.12 81 ALA A N 1
ATOM 661 C CA . ALA A 1 81 ? -4.825 -1.834 1.589 1.00 97.12 81 ALA A CA 1
ATOM 662 C C . ALA A 1 81 ? -4.745 -2.443 0.190 1.00 97.12 81 ALA A C 1
ATOM 664 O O . ALA A 1 81 ? -5.126 -3.596 -0.047 1.00 97.12 81 ALA A O 1
ATOM 665 N N . GLY A 1 82 ? -4.254 -1.656 -0.755 1.00 97.31 82 GLY A N 1
ATOM 666 C CA . GLY A 1 82 ? -4.097 -2.074 -2.138 1.00 97.31 82 GLY A CA 1
ATOM 667 C C . GLY A 1 82 ? -2.939 -1.340 -2.778 1.00 97.31 82 GLY A C 1
ATOM 668 O O . GLY A 1 82 ? -2.672 -0.192 -2.442 1.00 97.31 82 GLY A O 1
ATOM 669 N N . TYR A 1 83 ? -2.263 -1.998 -3.711 1.00 97.69 83 TYR A N 1
ATOM 670 C CA . TYR A 1 83 ? -1.214 -1.365 -4.493 1.00 97.69 83 TYR A CA 1
ATOM 671 C C . TYR A 1 83 ? -1.470 -1.568 -5.982 1.00 97.69 83 TYR A C 1
ATOM 673 O O . TYR A 1 83 ? -2.155 -2.514 -6.385 1.00 97.69 83 TYR A O 1
ATOM 681 N N . LYS A 1 84 ? -0.912 -0.682 -6.798 1.00 96.19 84 LYS A N 1
ATOM 682 C CA . LYS A 1 84 ? -0.899 -0.823 -8.254 1.00 96.19 84 LYS A CA 1
ATOM 683 C C . LYS A 1 84 ? 0.437 -0.352 -8.814 1.00 96.19 84 LYS A C 1
ATOM 685 O O . LYS A 1 84 ? 1.079 0.535 -8.256 1.00 96.19 84 LYS A O 1
ATOM 690 N N . VAL A 1 85 ? 0.809 -0.919 -9.953 1.00 95.62 85 VAL A N 1
ATOM 691 C CA . VAL A 1 85 ? 1.841 -0.366 -10.830 1.00 95.62 85 VAL A CA 1
ATOM 692 C C . VAL A 1 85 ? 1.101 0.454 -11.888 1.00 95.62 85 VAL A C 1
ATOM 694 O O . VAL A 1 85 ? 0.361 -0.139 -12.676 1.00 95.62 85 VAL A O 1
ATOM 697 N N . PRO A 1 86 ? 1.218 1.795 -11.907 1.00 93.50 86 PRO A N 1
ATOM 698 C CA . PRO A 1 86 ? 0.449 2.623 -12.836 1.00 93.50 86 PRO A CA 1
ATOM 699 C C . PRO A 1 86 ? 0.837 2.367 -14.294 1.00 93.50 86 PRO A C 1
ATOM 701 O O . PRO A 1 86 ? -0.007 2.472 -15.181 1.00 93.50 86 PRO A O 1
ATOM 704 N N . HIS A 1 87 ? 2.100 2.011 -14.546 1.00 92.31 87 HIS A N 1
ATOM 705 C CA . HIS A 1 87 ? 2.574 1.642 -15.871 1.00 92.31 87 HIS A CA 1
ATOM 706 C C . HIS A 1 87 ? 3.732 0.630 -15.779 1.00 92.31 87 HIS A C 1
ATOM 708 O O . HIS A 1 87 ? 4.694 0.917 -15.070 1.00 92.31 87 HIS A O 1
ATOM 714 N N . PRO A 1 88 ? 3.718 -0.501 -16.519 1.00 90.44 88 PRO A N 1
ATOM 715 C CA . PRO A 1 88 ? 4.733 -1.561 -16.397 1.00 90.44 88 PRO A CA 1
ATOM 716 C C . PRO A 1 88 ? 6.179 -1.125 -16.672 1.00 90.44 88 PRO A C 1
ATOM 718 O O . PRO A 1 88 ? 7.118 -1.733 -16.177 1.00 90.44 88 PRO A O 1
ATOM 721 N N . TYR A 1 89 ? 6.365 -0.081 -17.485 1.00 89.56 89 TYR A N 1
ATOM 722 C CA . TYR A 1 89 ? 7.691 0.458 -17.817 1.00 89.56 89 TYR A CA 1
ATOM 723 C C . TYR A 1 89 ? 8.316 1.304 -16.696 1.00 89.56 89 TYR A C 1
ATOM 725 O O . TYR A 1 89 ? 9.527 1.515 -16.681 1.00 89.56 89 TYR A O 1
ATOM 733 N N . ASN A 1 90 ? 7.504 1.811 -15.766 1.00 82.94 90 ASN A N 1
ATOM 734 C CA . ASN A 1 90 ? 7.993 2.633 -14.669 1.00 82.94 90 ASN A CA 1
ATOM 735 C C . ASN A 1 90 ? 8.170 1.750 -13.438 1.00 82.94 90 ASN A C 1
ATOM 737 O O . ASN A 1 90 ? 7.213 1.149 -12.957 1.00 82.94 90 ASN A O 1
ATOM 741 N N . HIS A 1 91 ? 9.386 1.712 -12.902 1.00 87.81 91 HIS A N 1
ATOM 742 C CA . HIS A 1 91 ? 9.678 1.058 -11.630 1.00 87.81 91 HIS A CA 1
ATOM 743 C C . HIS A 1 91 ? 9.182 1.948 -10.484 1.00 87.81 91 HIS A C 1
ATOM 745 O O . HIS A 1 91 ? 9.955 2.687 -9.876 1.00 87.81 91 HIS A O 1
ATOM 751 N N . MET A 1 92 ? 7.867 1.968 -10.280 1.00 92.38 92 MET A N 1
ATOM 752 C CA . MET A 1 92 ? 7.198 2.688 -9.204 1.00 92.38 92 MET A CA 1
ATOM 753 C C . MET A 1 92 ? 5.882 1.987 -8.872 1.00 92.38 92 MET A C 1
ATOM 755 O O . MET A 1 92 ? 5.125 1.611 -9.772 1.00 92.38 92 MET A O 1
ATOM 759 N N . ILE A 1 93 ? 5.583 1.875 -7.583 1.00 95.69 93 ILE A N 1
ATOM 760 C CA . ILE A 1 93 ? 4.293 1.397 -7.084 1.00 95.69 93 ILE A CA 1
ATOM 761 C C . ILE A 1 93 ? 3.546 2.523 -6.373 1.00 95.69 93 ILE A C 1
ATOM 763 O O . ILE A 1 93 ? 4.148 3.368 -5.714 1.00 95.69 93 ILE A O 1
ATOM 767 N N . GLU A 1 94 ? 2.221 2.509 -6.482 1.00 96.50 94 GLU A N 1
ATOM 768 C CA . GLU A 1 94 ? 1.326 3.323 -5.658 1.00 96.50 94 GLU A CA 1
ATOM 769 C C . GLU A 1 94 ? 0.629 2.405 -4.655 1.00 96.50 94 GLU A C 1
ATOM 771 O O . GLU A 1 94 ? -0.176 1.560 -5.056 1.00 96.50 94 GLU A O 1
ATOM 776 N N . LEU A 1 95 ? 0.933 2.559 -3.368 1.00 97.06 95 LEU A N 1
ATOM 777 C CA . LEU A 1 95 ? 0.281 1.863 -2.259 1.00 97.06 95 LEU A CA 1
ATOM 778 C C . LEU A 1 95 ? -0.750 2.795 -1.621 1.00 97.06 95 LEU A C 1
ATOM 780 O O . LEU A 1 95 ? -0.405 3.866 -1.137 1.00 97.06 95 LEU A O 1
ATOM 784 N N . ARG A 1 96 ? -2.011 2.379 -1.582 1.00 97.19 96 ARG A N 1
ATOM 785 C CA . ARG A 1 96 ? -3.106 3.099 -0.928 1.00 97.19 96 ARG A CA 1
ATOM 786 C C . ARG A 1 96 ? -3.533 2.349 0.325 1.00 97.19 96 ARG A C 1
ATOM 788 O O . ARG A 1 96 ? -3.881 1.168 0.243 1.00 97.19 96 ARG A O 1
ATOM 795 N N . VAL A 1 97 ? -3.544 3.054 1.450 1.00 97.06 97 VAL A N 1
ATOM 796 C CA . VAL A 1 97 ? -3.929 2.529 2.763 1.00 97.06 97 VAL A CA 1
ATOM 797 C C . VAL A 1 97 ? -5.028 3.405 3.339 1.00 97.06 97 VAL A C 1
ATOM 799 O O . VAL A 1 97 ? -4.922 4.628 3.311 1.00 97.06 97 VAL A O 1
ATOM 802 N N . GLN A 1 98 ? -6.080 2.779 3.847 1.00 96.75 98 GLN A N 1
ATOM 803 C CA . GLN A 1 98 ? -7.161 3.433 4.569 1.00 96.75 98 GLN A CA 1
ATOM 804 C C . GLN A 1 98 ? -7.418 2.679 5.865 1.00 96.75 98 GLN A C 1
ATOM 806 O O . GLN A 1 98 ? -7.545 1.449 5.860 1.00 96.75 98 GLN A O 1
ATOM 811 N N . THR A 1 99 ? -7.526 3.416 6.960 1.00 96.75 99 THR A N 1
ATOM 812 C CA . THR A 1 99 ? -7.749 2.865 8.296 1.00 96.75 99 THR A CA 1
ATOM 813 C C . THR A 1 99 ? -9.097 3.287 8.863 1.00 96.75 99 THR A C 1
ATOM 815 O O . THR A 1 99 ? -9.825 4.099 8.291 1.00 96.75 99 THR A O 1
ATOM 818 N N . LEU A 1 1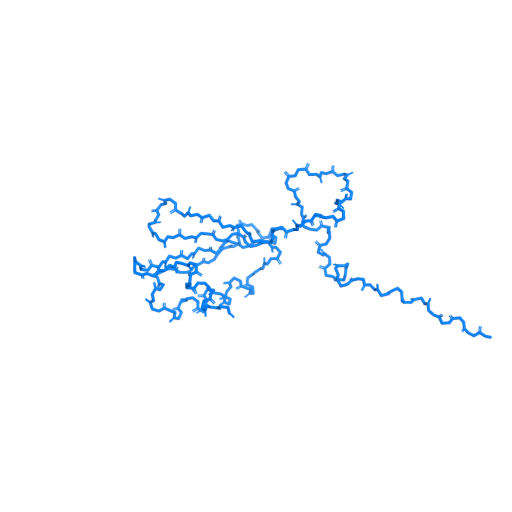00 ? -9.462 2.684 9.991 1.00 95.12 100 LEU A N 1
ATOM 819 C CA . LEU A 1 100 ? -10.573 3.147 10.810 1.00 95.12 100 LEU A CA 1
ATOM 820 C C . LEU A 1 100 ? -10.255 4.528 11.418 1.00 95.12 100 LEU A C 1
ATOM 822 O O . LEU A 1 100 ? -9.098 4.778 11.756 1.00 95.12 100 LEU A O 1
ATOM 826 N N . PRO A 1 101 ? -11.268 5.372 11.706 1.00 90.31 101 PRO A N 1
ATOM 827 C CA . PRO A 1 101 ? -11.068 6.723 12.260 1.00 90.31 101 PRO A CA 1
ATOM 828 C C . PRO A 1 101 ? -10.349 6.805 13.617 1.00 90.31 101 PRO A C 1
ATOM 830 O O . PRO A 1 101 ? -10.073 7.889 14.117 1.00 90.31 101 PRO A O 1
ATOM 833 N N . LYS A 1 102 ? -10.103 5.665 14.272 1.00 89.19 102 LYS A N 1
ATOM 834 C CA . LYS A 1 102 ? -9.399 5.576 15.562 1.00 89.19 102 LYS A CA 1
ATOM 835 C C . LYS A 1 102 ? -7.900 5.299 15.418 1.00 89.19 102 LYS A C 1
ATOM 837 O O . LYS A 1 102 ? -7.201 5.303 16.424 1.00 89.19 102 LYS A O 1
ATOM 842 N N . SER A 1 103 ? -7.430 5.026 14.205 1.00 89.50 103 SER A N 1
ATOM 843 C CA . SER A 1 103 ? -6.074 4.554 13.907 1.00 89.50 103 SER A CA 1
ATOM 844 C C . SER A 1 103 ? -5.494 5.327 12.730 1.00 89.50 103 SER A C 1
ATOM 846 O O . SER A 1 103 ? -6.200 5.564 11.750 1.00 89.50 103 SER A O 1
ATOM 848 N N . SER A 1 104 ? -4.213 5.686 12.799 1.00 93.62 104 SER A N 1
ATOM 849 C CA . SER A 1 104 ? -3.544 6.416 11.719 1.00 93.62 104 SER A CA 1
ATOM 850 C C . SER A 1 104 ? -3.038 5.465 10.621 1.00 93.62 104 SER A C 1
ATOM 852 O O . SER A 1 104 ? -2.400 4.458 10.948 1.00 93.62 104 SER A O 1
ATOM 854 N N . PRO A 1 105 ? -3.228 5.782 9.324 1.00 93.56 105 PRO A N 1
ATOM 855 C CA . PRO A 1 105 ? -2.638 5.017 8.222 1.00 93.56 105 PRO A CA 1
ATOM 856 C C . PRO A 1 105 ? -1.115 4.924 8.309 1.00 93.56 105 PRO A C 1
ATOM 858 O O . PRO A 1 105 ? -0.538 3.882 8.007 1.00 93.56 105 PRO A O 1
ATOM 861 N N . GLU A 1 106 ? -0.459 5.990 8.766 1.00 93.12 106 GLU A N 1
ATOM 862 C CA . GLU A 1 106 ? 0.998 6.026 8.915 1.00 93.12 106 GLU A CA 1
ATOM 863 C C . GLU A 1 106 ? 1.489 5.065 9.997 1.00 93.12 106 GLU A C 1
ATOM 865 O O . GLU A 1 106 ? 2.530 4.426 9.844 1.00 93.12 106 GLU A O 1
ATOM 870 N N . GLU A 1 107 ? 0.733 4.955 11.088 1.00 93.88 107 GLU A N 1
ATOM 871 C CA . GLU A 1 107 ? 1.025 4.025 12.174 1.00 93.88 107 GLU A CA 1
ATOM 872 C C . GLU A 1 107 ? 0.812 2.582 11.717 1.00 93.88 107 GLU A C 1
ATOM 874 O O . GLU A 1 107 ? 1.676 1.736 11.937 1.00 93.88 107 GLU A O 1
ATOM 879 N N . ALA A 1 108 ? -0.280 2.313 10.994 1.00 94.31 108 ALA A N 1
ATOM 880 C CA . ALA A 1 108 ? -0.541 0.996 10.424 1.00 94.31 108 ALA A CA 1
ATOM 881 C C . ALA A 1 108 ? 0.582 0.540 9.476 1.00 94.31 108 ALA A C 1
ATOM 883 O O . ALA A 1 108 ? 0.991 -0.618 9.531 1.00 94.31 108 ALA A O 1
ATOM 884 N N . VAL A 1 109 ? 1.117 1.447 8.651 1.00 93.88 109 VAL A N 1
ATOM 885 C CA . VAL A 1 109 ? 2.274 1.163 7.786 1.00 93.88 109 VAL A CA 1
ATOM 886 C C . VAL A 1 109 ? 3.547 0.949 8.599 1.00 93.88 109 VAL A C 1
ATOM 888 O O . VAL A 1 109 ? 4.292 0.020 8.303 1.00 93.88 109 VAL A O 1
ATOM 891 N N . ARG A 1 110 ? 3.786 1.744 9.649 1.00 93.56 110 ARG A N 1
ATOM 892 C CA . ARG A 1 110 ? 4.934 1.550 10.551 1.00 93.56 110 ARG A CA 1
ATOM 893 C C . ARG A 1 110 ? 4.929 0.198 11.257 1.00 93.56 110 ARG A C 1
ATOM 895 O O . ARG A 1 110 ? 5.999 -0.327 11.516 1.00 93.56 110 ARG A O 1
ATOM 902 N N . LEU A 1 111 ? 3.756 -0.330 11.594 1.00 93.19 111 LEU A N 1
ATOM 903 C CA . LEU A 1 111 ? 3.619 -1.640 12.234 1.00 93.19 111 LEU A CA 1
ATOM 904 C C . LEU A 1 111 ? 3.797 -2.809 11.255 1.00 93.19 111 LEU A C 1
ATOM 906 O O . LEU A 1 111 ? 4.058 -3.925 11.691 1.00 93.19 111 LEU A O 1
ATOM 910 N N . ALA A 1 112 ? 3.619 -2.566 9.956 1.00 90.88 112 ALA A N 1
ATOM 911 C CA . ALA A 1 112 ? 3.706 -3.583 8.911 1.00 90.88 112 ALA A CA 1
ATOM 912 C C . ALA A 1 112 ? 5.130 -3.786 8.350 1.00 90.88 112 ALA A C 1
ATOM 914 O O . ALA A 1 112 ? 5.320 -4.657 7.500 1.00 90.88 112 ALA A O 1
ATOM 915 N N . ILE A 1 113 ? 6.104 -2.976 8.777 1.00 86.19 113 ILE A N 1
ATOM 916 C CA . ILE A 1 113 ? 7.517 -3.014 8.357 1.00 86.19 113 ILE A CA 1
ATOM 917 C C . ILE A 1 113 ? 8.369 -3.439 9.550 1.00 86.19 113 ILE A C 1
ATOM 919 O O . ILE A 1 113 ? 9.245 -4.310 9.355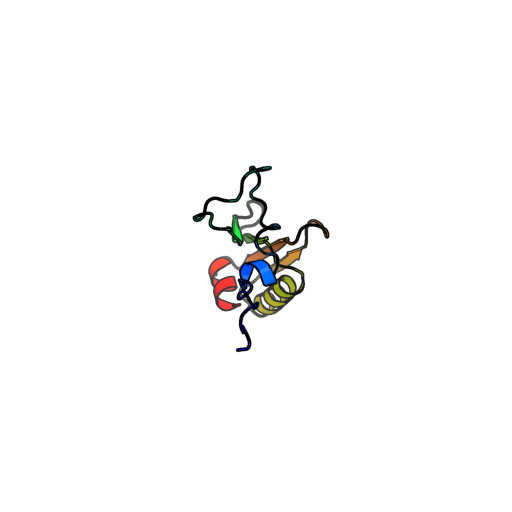 1.00 86.19 113 ILE A O 1
#

Nearest PDB structures (foldseek):
  8qsz-assembly1_K  TM=9.950E-01  e=4.258E-10  Schizosaccharomyces pombe
  8b3d-assembly1_K  TM=9.307E-01  e=3.996E-10  Sus scrofa domesticus
  8xme-assembly1_K  TM=9.807E-01  e=3.246E-09  Arabidopsis thaliana
  8him-assembly1_K  TM=9.174E-01  e=1.176E-09  Brassica oleracea
  8xmc-assembly1_K  TM=9.142E-01  e=1.335E-09  Arabidopsis thaliana